Protein AF-A0A922S0T4-F1 (afdb_monomer)

Radius of gyration: 26.92 Å; Cα contacts (8 Å, |Δi|>4): 82; chains: 1; boundin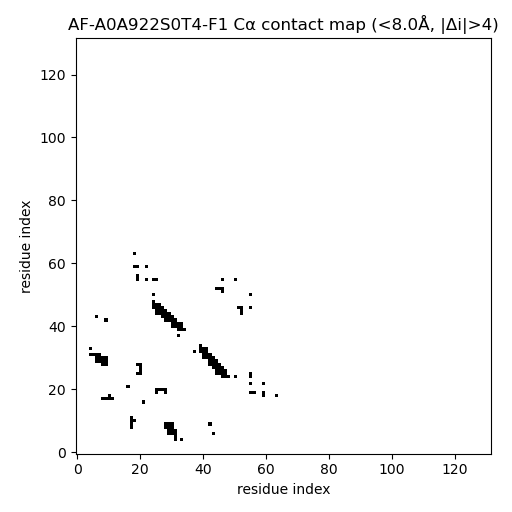g box: 43×59×72 Å

Organism: Schistosoma haematobium (NCBI:txid6185)

Structure (mmCIF, N/CA/C/O backbone):
data_AF-A0A922S0T4-F1
#
_entry.id   AF-A0A922S0T4-F1
#
loop_
_atom_site.group_PDB
_atom_site.id
_atom_site.type_symbol
_atom_site.label_atom_id
_atom_site.label_alt_id
_atom_site.label_comp_id
_atom_site.label_asym_id
_atom_site.label_entity_id
_atom_site.label_seq_id
_atom_site.pdbx_PDB_ins_code
_atom_site.Cartn_x
_atom_site.Cartn_y
_atom_site.Cartn_z
_atom_site.occupancy
_atom_site.B_iso_or_equiv
_atom_site.auth_seq_id
_atom_site.auth_comp_id
_atom_site.auth_asym_id
_atom_site.auth_atom_id
_atom_site.pdbx_PDB_model_num
ATOM 1 N N . MET A 1 1 ? -9.184 -27.443 -22.473 1.00 38.75 1 MET A N 1
ATOM 2 C CA . MET A 1 1 ? -8.526 -26.224 -22.990 1.00 38.75 1 MET A CA 1
ATOM 3 C C . MET A 1 1 ? -8.479 -25.232 -21.844 1.00 38.75 1 MET A C 1
ATOM 5 O O . MET A 1 1 ? -9.536 -24.808 -21.403 1.00 38.75 1 MET A O 1
ATOM 9 N N . ASN A 1 2 ? -7.298 -24.944 -21.297 1.00 46.47 2 ASN A N 1
ATOM 10 C CA . ASN A 1 2 ? -7.167 -23.966 -20.217 1.00 46.47 2 ASN A CA 1
ATOM 11 C C . ASN A 1 2 ? -7.174 -22.575 -20.853 1.00 46.47 2 ASN A C 1
ATOM 13 O O . ASN A 1 2 ? -6.273 -22.260 -21.630 1.00 46.47 2 ASN A O 1
ATOM 17 N N . ALA A 1 3 ? -8.208 -21.778 -20.581 1.00 49.41 3 ALA A N 1
ATOM 18 C CA . ALA A 1 3 ? -8.226 -20.374 -20.972 1.00 49.41 3 ALA A CA 1
ATOM 19 C C . ALA A 1 3 ? -6.987 -19.673 -20.376 1.00 49.41 3 ALA A C 1
ATOM 21 O O . ALA A 1 3 ? -6.609 -19.984 -19.241 1.00 49.41 3 ALA A O 1
ATOM 22 N N . PRO A 1 4 ? -6.314 -18.766 -21.107 1.00 55.72 4 PRO A N 1
ATOM 23 C CA . PRO A 1 4 ? -5.218 -18.009 -20.524 1.00 55.72 4 PRO A CA 1
ATOM 24 C C . PRO A 1 4 ? -5.769 -17.189 -19.354 1.00 55.72 4 PRO A C 1
ATOM 26 O O . PRO A 1 4 ? -6.696 -16.408 -19.538 1.00 55.72 4 PRO A O 1
ATOM 29 N N . ALA A 1 5 ? -5.208 -17.375 -18.156 1.00 56.84 5 ALA A N 1
ATOM 30 C CA . ALA A 1 5 ? -5.557 -16.568 -16.991 1.00 56.84 5 ALA A CA 1
ATOM 31 C C . ALA A 1 5 ? -5.262 -15.091 -17.301 1.00 56.84 5 ALA A C 1
ATOM 33 O O . ALA A 1 5 ? -4.090 -14.695 -17.396 1.00 56.84 5 ALA A O 1
ATOM 34 N N . SER A 1 6 ? -6.323 -14.311 -17.515 1.00 66.38 6 SER A N 1
ATOM 35 C CA . SER A 1 6 ? -6.286 -12.854 -17.587 1.00 66.38 6 SER A CA 1
ATOM 36 C C . SER A 1 6 ? -5.721 -12.299 -16.282 1.00 66.38 6 SER A C 1
ATOM 38 O O . SER A 1 6 ? -5.850 -12.904 -15.220 1.00 66.38 6 SER A O 1
ATOM 40 N N . PHE A 1 7 ? -5.007 -11.179 -16.369 1.00 65.56 7 PHE A N 1
ATOM 41 C CA . PHE A 1 7 ? -4.577 -10.463 -15.174 1.00 65.56 7 PHE A CA 1
ATOM 42 C C . PHE A 1 7 ? -5.781 -9.714 -14.616 1.00 65.56 7 PHE A C 1
ATOM 44 O O . PHE A 1 7 ? -6.390 -8.925 -15.334 1.00 65.56 7 PHE A O 1
ATOM 51 N N . GLU A 1 8 ? -6.081 -9.953 -13.350 1.00 67.56 8 GLU A N 1
ATOM 52 C CA . GLU A 1 8 ? -7.116 -9.249 -12.608 1.00 67.56 8 GLU A CA 1
ATOM 53 C C . GLU A 1 8 ? -6.555 -7.925 -12.058 1.00 67.56 8 GLU A C 1
ATOM 55 O O . GLU A 1 8 ? -5.348 -7.814 -11.816 1.00 67.56 8 GLU A O 1
ATOM 60 N N . PRO A 1 9 ? -7.375 -6.884 -11.860 1.00 60.12 9 PRO A N 1
ATOM 61 C CA . PRO A 1 9 ? -6.924 -5.623 -11.272 1.00 60.12 9 PRO A CA 1
ATOM 62 C C . PRO A 1 9 ? -6.465 -5.811 -9.812 1.00 60.12 9 PRO A C 1
ATOM 64 O O . PRO A 1 9 ? -7.192 -6.352 -8.988 1.00 60.12 9 PRO A O 1
ATOM 67 N N . PHE A 1 10 ? -5.246 -5.367 -9.481 1.00 60.19 10 PHE A N 1
ATOM 68 C CA . PHE A 1 10 ? -4.651 -5.478 -8.141 1.00 60.19 10 PHE A CA 1
ATOM 69 C C . PHE A 1 10 ? -5.324 -4.555 -7.110 1.00 60.19 10 PHE A C 1
ATOM 71 O O . PHE A 1 10 ? -5.213 -3.338 -7.226 1.00 60.19 10 PHE A O 1
ATOM 78 N N . LEU A 1 11 ? -5.899 -5.175 -6.070 1.00 49.72 11 LEU A N 1
ATOM 79 C CA . LEU A 1 11 ? -6.608 -4.587 -4.920 1.00 49.72 11 LEU A CA 1
ATOM 80 C C . LEU A 1 11 ? -7.980 -3.981 -5.263 1.00 49.72 11 LEU A C 1
ATOM 82 O O . LEU A 1 11 ? -8.092 -2.869 -5.764 1.00 49.72 11 LEU A O 1
ATOM 86 N N . LEU A 1 12 ? -9.020 -4.754 -4.939 1.00 50.75 12 LEU A N 1
ATOM 87 C CA . LEU A 1 12 ? -10.435 -4.413 -5.057 1.00 50.75 12 LEU A CA 1
ATOM 88 C C . LEU A 1 12 ? -10.903 -3.569 -3.865 1.00 50.75 12 LEU A C 1
ATOM 90 O O . LEU A 1 12 ? -10.927 -4.049 -2.733 1.00 50.75 12 LEU A O 1
ATOM 94 N N . ALA A 1 13 ? -11.406 -2.378 -4.163 1.00 41.81 13 ALA A N 1
ATOM 95 C CA . ALA A 1 13 ? -12.751 -2.019 -3.738 1.00 41.81 13 ALA A CA 1
ATOM 96 C C . ALA A 1 13 ? -13.589 -1.888 -5.019 1.00 41.81 13 ALA A C 1
ATOM 98 O O . ALA A 1 13 ? -13.150 -1.240 -5.972 1.00 41.81 13 ALA A O 1
ATOM 99 N N . ASP A 1 14 ? -14.750 -2.544 -5.081 1.00 49.12 14 ASP A N 1
ATOM 100 C CA . ASP A 1 14 ? -15.674 -2.425 -6.214 1.00 49.12 14 ASP A CA 1
ATOM 101 C C . ASP A 1 14 ? -16.007 -0.942 -6.446 1.00 49.12 14 ASP A C 1
ATOM 103 O O . ASP A 1 14 ? -16.690 -0.311 -5.642 1.00 49.12 14 ASP A O 1
ATOM 107 N N . GLY A 1 15 ? -15.493 -0.376 -7.542 1.00 52.44 15 GLY A N 1
ATOM 108 C CA . GLY A 1 15 ? -15.735 1.013 -7.941 1.00 52.44 15 GLY A CA 1
ATOM 109 C C . GLY A 1 15 ? -14.563 1.984 -7.767 1.00 52.44 15 GLY A C 1
ATOM 110 O O . GLY A 1 15 ? -14.643 3.089 -8.305 1.00 52.44 15 GLY A O 1
ATOM 111 N N . GLU A 1 16 ? -13.459 1.598 -7.118 1.00 54.38 16 GLU A N 1
ATOM 112 C CA . GLU A 1 16 ? -12.271 2.456 -6.995 1.00 54.38 16 GLU A CA 1
ATOM 113 C C . GLU A 1 16 ? -11.096 1.970 -7.851 1.00 54.38 16 GLU A C 1
ATOM 115 O O . GLU A 1 16 ? -10.823 0.780 -7.992 1.00 54.38 16 GLU A O 1
ATOM 120 N N . LYS A 1 17 ? -10.384 2.923 -8.465 1.00 56.31 17 LYS A N 1
ATOM 121 C CA . LYS A 1 17 ? -9.179 2.637 -9.252 1.00 56.31 17 LYS A CA 1
ATOM 122 C C . LYS A 1 17 ? -8.075 2.139 -8.314 1.00 56.31 17 LYS A C 1
ATOM 124 O O . LYS A 1 17 ? -7.764 2.821 -7.339 1.00 56.31 17 LYS A O 1
ATOM 129 N N . ASN A 1 18 ? -7.445 1.010 -8.658 1.00 69.12 18 ASN A N 1
ATOM 130 C CA . ASN A 1 18 ? -6.267 0.466 -7.967 1.00 69.12 18 ASN A CA 1
ATOM 131 C C . ASN A 1 18 ? -5.261 1.574 -7.615 1.00 69.12 18 ASN A C 1
ATOM 133 O O . ASN A 1 18 ? -5.025 2.451 -8.446 1.00 69.12 18 ASN A O 1
ATOM 137 N N . GLN A 1 19 ? -4.580 1.481 -6.465 1.00 76.06 19 GLN A N 1
ATOM 138 C CA . GLN A 1 19 ? -3.579 2.477 -6.039 1.00 76.06 19 GLN A CA 1
ATOM 139 C C . GLN A 1 19 ? -2.525 2.758 -7.122 1.00 76.06 19 GLN A C 1
ATOM 141 O O . GLN A 1 19 ? -2.130 3.899 -7.328 1.00 76.06 19 GLN A O 1
ATOM 146 N N . LEU A 1 20 ? -2.129 1.731 -7.883 1.00 81.31 20 LEU A N 1
ATOM 147 C CA . LEU A 1 20 ? -1.220 1.891 -9.020 1.00 81.31 20 LEU A CA 1
ATOM 148 C C . LEU A 1 20 ? -1.854 2.658 -10.192 1.00 81.31 20 LEU A C 1
ATOM 150 O O . LEU A 1 20 ? -1.173 3.431 -10.847 1.00 81.31 20 LEU A O 1
ATOM 154 N N . LEU A 1 21 ? -3.143 2.456 -10.472 1.00 83.50 21 LEU A N 1
ATOM 155 C CA . LEU A 1 21 ? -3.864 3.153 -11.546 1.00 83.50 21 LEU A CA 1
ATOM 156 C C . LEU A 1 21 ? -4.266 4.587 -11.164 1.00 83.50 21 LEU A C 1
ATOM 158 O O . LEU A 1 21 ? -4.796 5.311 -12.009 1.00 83.50 21 LEU A O 1
ATOM 162 N N . LYS A 1 22 ? -4.036 5.006 -9.911 1.00 83.88 22 LYS A N 1
ATOM 163 C CA . LYS A 1 22 ? -4.150 6.414 -9.502 1.00 83.88 22 LYS A CA 1
ATOM 164 C C . LYS A 1 22 ? -3.015 7.261 -10.091 1.00 83.88 22 LYS A C 1
ATOM 166 O O . LYS A 1 22 ? -3.215 8.449 -10.331 1.00 83.88 22 LYS A O 1
ATOM 171 N N . ASP A 1 23 ? -1.854 6.662 -10.366 1.00 84.44 23 ASP A N 1
ATOM 172 C CA . ASP A 1 23 ? -0.722 7.354 -10.980 1.00 84.44 23 ASP A CA 1
ATOM 173 C C . ASP A 1 23 ? -0.897 7.445 -12.512 1.00 84.44 23 ASP A C 1
ATOM 175 O O . ASP A 1 23 ? -0.975 6.410 -13.182 1.00 84.44 23 ASP A O 1
ATOM 179 N N .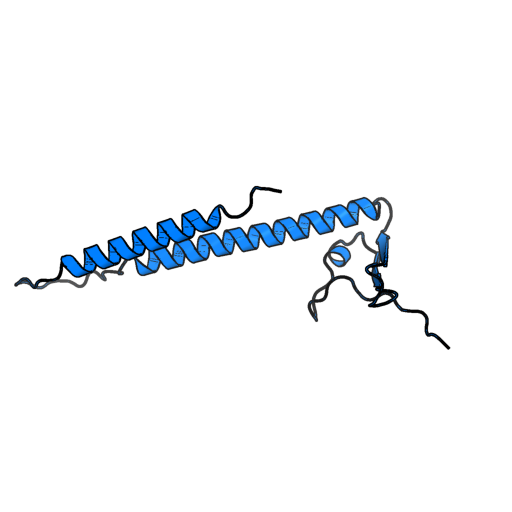 PRO A 1 24 ? -0.910 8.655 -13.111 1.00 86.56 24 PRO A N 1
ATOM 180 C CA . PRO A 1 24 ? -1.066 8.831 -14.559 1.00 86.56 24 PRO A CA 1
ATOM 181 C C . PRO A 1 24 ? 0.077 8.223 -15.387 1.00 86.56 24 PRO A C 1
ATOM 183 O O . PRO A 1 24 ? -0.053 8.069 -16.600 1.00 86.56 24 PRO A O 1
ATOM 186 N N . ARG A 1 25 ? 1.210 7.885 -14.760 1.00 87.88 25 ARG A N 1
ATOM 187 C CA . ARG A 1 25 ? 2.360 7.242 -15.410 1.00 87.88 25 ARG A CA 1
ATOM 188 C C . ARG A 1 25 ? 2.141 5.743 -15.634 1.00 87.88 25 ARG A C 1
ATOM 190 O O . ARG A 1 25 ? 2.912 5.130 -16.376 1.00 87.88 25 ARG A O 1
ATOM 197 N N . VAL A 1 26 ? 1.127 5.142 -15.006 1.00 88.25 26 VAL A N 1
ATOM 198 C CA . VAL A 1 26 ? 0.799 3.717 -15.145 1.00 88.25 26 VAL A CA 1
ATOM 199 C C . VAL A 1 26 ? -0.184 3.516 -16.287 1.00 88.25 26 VAL A C 1
ATOM 201 O O . VAL A 1 26 ? -1.299 4.024 -16.279 1.00 88.25 26 VAL A O 1
ATOM 204 N N . LEU A 1 27 ? 0.230 2.714 -17.264 1.00 87.88 27 LEU A N 1
ATOM 205 C CA . LEU A 1 27 ? -0.597 2.327 -18.407 1.00 87.88 27 LEU A CA 1
ATOM 206 C C . LEU A 1 27 ? -1.401 1.059 -18.112 1.00 87.88 27 LEU A C 1
ATOM 208 O O . LEU A 1 27 ? -2.508 0.884 -18.613 1.00 87.88 27 LEU A O 1
ATOM 212 N N . PHE A 1 28 ? -0.832 0.154 -17.313 1.00 85.50 28 PHE A N 1
ATOM 213 C CA . PHE A 1 28 ? -1.470 -1.101 -16.941 1.00 85.50 28 PHE A CA 1
ATOM 214 C C . PHE A 1 28 ? -0.949 -1.594 -15.596 1.00 85.50 28 PHE A C 1
ATOM 216 O O . PHE A 1 28 ? 0.259 -1.596 -15.360 1.00 85.50 28 PHE A O 1
ATOM 223 N N . ALA A 1 29 ? -1.842 -2.100 -14.753 1.00 85.62 29 ALA A N 1
ATOM 224 C CA . ALA A 1 29 ? -1.488 -2.804 -13.531 1.00 85.62 29 ALA A CA 1
ATOM 225 C C . ALA A 1 29 ? -2.481 -3.941 -13.284 1.00 85.62 29 ALA A C 1
ATOM 227 O O . ALA A 1 29 ? -3.688 -3.710 -13.225 1.00 85.62 29 ALA A O 1
ATOM 228 N N . GLY A 1 30 ? -1.972 -5.156 -13.100 1.00 84.31 30 GLY A N 1
ATOM 229 C CA . GLY A 1 30 ? -2.791 -6.317 -12.772 1.00 84.31 30 GLY A CA 1
ATOM 230 C C . GLY A 1 30 ? -1.988 -7.424 -12.103 1.00 84.31 30 GLY A C 1
ATOM 231 O O . GLY A 1 30 ? -0.758 -7.437 -12.151 1.00 84.31 30 GLY A O 1
ATOM 232 N N . TYR A 1 31 ? -2.679 -8.370 -11.484 1.00 85.94 31 TYR A N 1
ATOM 233 C CA . TYR A 1 31 ? -2.101 -9.531 -10.827 1.00 85.94 31 TYR A CA 1
ATOM 234 C C . TYR A 1 31 ? -2.816 -10.809 -11.255 1.00 85.94 31 TYR A C 1
ATOM 236 O O . TYR A 1 31 ? -3.940 -10.790 -11.744 1.00 85.94 31 TYR A O 1
ATOM 244 N N . LYS A 1 32 ? -2.153 -11.946 -11.084 1.00 81.50 32 LYS A N 1
ATOM 245 C CA . LYS A 1 32 ? -2.799 -13.253 -11.164 1.00 81.50 32 LYS A CA 1
ATOM 246 C C . LYS A 1 32 ? -2.213 -14.190 -10.123 1.00 81.50 32 LYS A C 1
ATOM 248 O O . LYS A 1 32 ? -0.994 -14.218 -9.927 1.00 81.50 32 LYS A O 1
ATOM 253 N N . ALA A 1 33 ? -3.078 -14.973 -9.495 1.00 84.25 33 ALA A N 1
ATOM 254 C CA . ALA A 1 33 ? -2.694 -16.124 -8.693 1.00 84.25 33 ALA A CA 1
ATOM 255 C C . ALA A 1 33 ? -2.830 -17.370 -9.590 1.00 84.25 33 ALA A C 1
ATOM 257 O O . ALA A 1 33 ? -3.953 -17.739 -9.930 1.00 84.25 33 ALA A O 1
ATOM 258 N N . PRO A 1 34 ? -1.723 -17.977 -10.059 1.00 79.88 34 PRO A N 1
ATOM 259 C CA . PRO A 1 34 ? -1.777 -19.080 -11.016 1.00 79.88 34 PRO A CA 1
ATOM 260 C C . PRO A 1 34 ? -2.479 -20.311 -10.439 1.00 79.88 34 PRO A C 1
ATOM 262 O O . PRO A 1 34 ? -3.150 -21.027 -11.180 1.00 79.88 34 PRO A O 1
ATOM 265 N N . HIS A 1 35 ? -2.351 -20.543 -9.131 1.00 77.19 35 HIS A N 1
ATOM 266 C CA . HIS A 1 35 ? -3.023 -21.639 -8.460 1.00 77.19 35 HIS A CA 1
ATOM 267 C C . HIS A 1 35 ? -3.254 -21.323 -6.972 1.00 77.19 35 HIS A C 1
ATOM 269 O O . HIS A 1 35 ? -2.328 -20.840 -6.328 1.00 77.19 35 HIS A O 1
ATOM 275 N N . PRO A 1 36 ? -4.433 -21.618 -6.389 1.00 81.31 36 PRO A N 1
ATOM 276 C CA . PRO A 1 36 ? -4.698 -21.365 -4.967 1.00 81.31 36 PRO A CA 1
ATOM 277 C C . PRO A 1 36 ? -3.798 -22.141 -3.995 1.00 81.31 36 PRO A C 1
ATOM 279 O O . PRO A 1 36 ? -3.604 -21.699 -2.868 1.00 81.31 36 PRO A O 1
ATOM 282 N N . LEU A 1 37 ? -3.255 -23.289 -4.419 1.00 86.62 37 LEU A N 1
ATOM 283 C CA . LEU A 1 37 ? -2.334 -24.101 -3.611 1.00 86.62 37 LEU A CA 1
ATOM 284 C C . LEU A 1 37 ? -0.874 -23.626 -3.705 1.00 86.62 37 LEU A C 1
ATOM 286 O O . LEU A 1 37 ? -0.026 -24.098 -2.953 1.00 86.62 37 LEU A O 1
ATOM 290 N N . GLU A 1 38 ? -0.567 -22.701 -4.617 1.00 77.56 38 GLU A N 1
ATOM 291 C CA . GLU A 1 38 ? 0.744 -22.068 -4.705 1.00 77.56 38 GLU A CA 1
ATOM 292 C C . GLU A 1 38 ? 0.672 -20.683 -4.062 1.00 77.56 38 GLU A C 1
ATOM 294 O O . GLU A 1 38 ? -0.052 -19.802 -4.522 1.00 77.56 38 GLU A O 1
ATOM 299 N N . HIS A 1 39 ? 1.480 -20.447 -3.028 1.00 80.81 39 HIS A N 1
ATOM 300 C CA . HIS A 1 39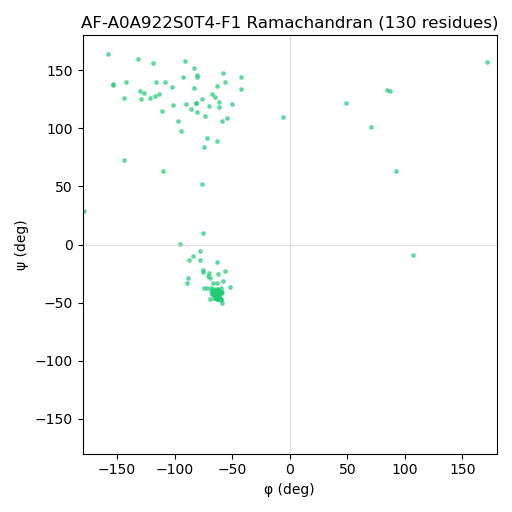 ? 1.603 -19.137 -2.380 1.00 80.81 39 HIS A CA 1
ATOM 301 C C . HIS A 1 39 ? 2.443 -18.162 -3.222 1.00 80.81 39 HIS A C 1
ATOM 303 O O . HIS A 1 39 ? 3.418 -17.576 -2.756 1.00 80.81 39 HIS A O 1
ATOM 309 N N . LYS A 1 40 ? 2.088 -18.017 -4.500 1.00 84.06 40 LYS A N 1
ATOM 310 C CA . LYS A 1 40 ? 2.752 -17.138 -5.455 1.00 84.06 40 LYS A CA 1
ATOM 311 C C . LYS A 1 40 ? 1.721 -16.281 -6.166 1.00 84.06 40 LYS A C 1
ATOM 313 O O . LYS A 1 40 ? 0.749 -16.780 -6.718 1.00 84.06 40 LYS A O 1
ATOM 318 N N . ILE A 1 41 ? 1.994 -14.986 -6.227 1.00 84.12 41 ILE A N 1
ATOM 319 C CA . ILE A 1 41 ? 1.247 -14.030 -7.039 1.00 84.12 41 ILE A CA 1
ATOM 320 C C . ILE A 1 41 ? 2.175 -13.449 -8.101 1.00 84.12 41 ILE A C 1
ATOM 322 O O . ILE A 1 41 ? 3.353 -13.199 -7.851 1.00 84.12 41 ILE A O 1
ATOM 326 N N . VAL A 1 42 ? 1.657 -13.267 -9.312 1.00 86.38 42 VAL A N 1
ATOM 327 C CA . VAL A 1 42 ? 2.388 -12.632 -10.410 1.00 86.38 42 VAL A CA 1
ATOM 328 C C . VAL A 1 42 ? 1.747 -11.286 -10.679 1.00 86.38 42 VAL A C 1
ATOM 330 O O . VAL A 1 42 ? 0.605 -11.237 -11.124 1.00 86.38 42 VAL A O 1
ATOM 333 N N . ILE A 1 43 ? 2.490 -10.210 -10.442 1.00 86.62 43 ILE A N 1
ATOM 334 C CA . ILE A 1 43 ? 2.052 -8.837 -10.696 1.00 86.62 43 ILE A CA 1
ATOM 335 C C . ILE A 1 43 ? 2.702 -8.354 -11.994 1.00 86.62 43 ILE A C 1
ATOM 337 O O . ILE A 1 43 ? 3.887 -8.590 -12.235 1.00 86.62 43 ILE A O 1
ATOM 341 N N . ARG A 1 44 ? 1.923 -7.695 -12.852 1.00 87.12 44 ARG A N 1
ATOM 342 C CA . ARG A 1 44 ? 2.394 -7.025 -14.065 1.00 87.12 44 ARG A CA 1
ATOM 343 C C . ARG A 1 44 ? 2.035 -5.554 -14.011 1.00 87.12 44 ARG A C 1
ATOM 345 O O . ARG A 1 44 ? 0.865 -5.206 -13.881 1.00 87.12 44 ARG A O 1
ATOM 352 N N . VAL A 1 45 ? 3.048 -4.717 -14.191 1.00 87.44 45 VAL A N 1
ATOM 353 C CA . VAL A 1 45 ? 2.925 -3.262 -14.243 1.00 87.44 45 VAL A CA 1
ATOM 354 C C . VAL A 1 45 ? 3.577 -2.780 -15.532 1.00 87.44 45 VAL A C 1
ATOM 356 O O . VAL A 1 45 ? 4.702 -3.172 -15.832 1.00 87.44 45 VAL A O 1
ATOM 359 N N . HIS A 1 46 ? 2.869 -1.952 -16.293 1.00 89.31 46 HIS A N 1
ATOM 360 C CA . HIS A 1 46 ? 3.416 -1.237 -17.440 1.00 89.31 46 HIS A CA 1
ATOM 361 C C . HIS A 1 46 ? 3.327 0.258 -17.162 1.00 89.31 46 HIS A C 1
ATOM 363 O O . HIS A 1 46 ? 2.256 0.769 -16.830 1.00 89.31 46 HIS A O 1
ATOM 369 N N . THR A 1 47 ? 4.450 0.949 -17.319 1.00 91.44 47 THR A N 1
ATOM 370 C CA . THR A 1 47 ? 4.568 2.396 -17.134 1.00 91.44 47 THR A CA 1
ATOM 371 C C . THR A 1 47 ? 4.994 3.071 -18.430 1.00 91.44 47 THR A C 1
ATOM 373 O O . THR A 1 47 ? 5.599 2.448 -19.305 1.00 91.44 47 THR A O 1
ATOM 376 N N . ALA A 1 48 ? 4.674 4.356 -18.554 1.00 89.19 48 ALA A N 1
ATOM 377 C CA . ALA A 1 48 ? 5.224 5.211 -19.594 1.00 89.19 48 ALA A CA 1
ATOM 378 C C . ALA A 1 48 ? 6.636 5.691 -19.209 1.00 89.19 48 ALA A C 1
ATOM 380 O O . ALA A 1 48 ? 6.920 5.976 -18.042 1.00 89.19 48 ALA A O 1
ATOM 381 N N . HIS A 1 49 ? 7.523 5.823 -20.199 1.00 85.88 49 HIS A N 1
ATOM 382 C CA . HIS A 1 49 ? 8.824 6.469 -20.004 1.00 85.88 49 HIS A CA 1
ATOM 383 C C . HIS A 1 49 ? 8.604 7.948 -19.622 1.00 85.88 49 HIS A C 1
ATOM 385 O O . HIS A 1 49 ? 7.735 8.579 -20.230 1.00 85.88 49 HIS A O 1
ATOM 391 N N . PRO A 1 50 ? 9.326 8.526 -18.636 1.00 86.94 50 PRO A N 1
ATOM 392 C CA . PRO A 1 50 ? 10.616 8.110 -18.060 1.00 86.94 50 PRO A CA 1
ATOM 393 C C . PRO A 1 50 ? 10.561 7.262 -16.775 1.00 86.94 50 PRO A C 1
ATOM 395 O O . PRO A 1 50 ? 11.611 6.918 -16.238 1.00 86.94 50 PRO A O 1
ATOM 398 N N . ALA A 1 51 ? 9.375 6.940 -16.252 1.00 86.50 51 ALA A N 1
ATOM 399 C CA . ALA A 1 51 ? 9.251 6.285 -14.950 1.00 86.50 51 ALA A CA 1
ATOM 400 C C . ALA A 1 51 ? 9.444 4.765 -15.041 1.00 86.50 51 ALA A C 1
ATOM 402 O O . ALA A 1 51 ? 8.856 4.103 -15.904 1.00 86.50 51 ALA A O 1
ATOM 403 N N . THR A 1 52 ? 10.230 4.191 -14.126 1.00 91.94 52 THR A N 1
ATOM 404 C CA . THR A 1 52 ? 10.394 2.736 -14.066 1.00 91.94 52 THR A CA 1
ATOM 405 C C . THR A 1 52 ? 9.207 2.087 -13.338 1.00 91.94 52 THR A C 1
ATOM 407 O O . THR A 1 52 ? 8.673 2.669 -12.388 1.00 91.94 52 THR A O 1
ATOM 410 N N . PRO A 1 53 ? 8.782 0.871 -13.731 1.00 89.81 53 PRO A N 1
ATOM 411 C CA . PRO A 1 53 ? 7.695 0.168 -13.049 1.00 89.81 53 PRO A CA 1
ATOM 412 C C . PRO A 1 53 ? 7.963 -0.064 -11.560 1.00 89.81 53 PRO A C 1
ATOM 414 O O . PRO A 1 53 ? 7.028 -0.072 -10.765 1.00 89.81 53 PRO A O 1
ATOM 417 N N . VAL A 1 54 ? 9.236 -0.233 -11.186 1.00 90.38 54 VAL A N 1
ATOM 418 C CA . VAL A 1 54 ? 9.656 -0.430 -9.795 1.00 90.38 54 VAL A CA 1
ATOM 419 C C . VAL A 1 54 ? 9.454 0.849 -8.989 1.00 90.38 54 VAL A C 1
ATOM 421 O O . VAL A 1 54 ? 8.862 0.792 -7.915 1.00 90.38 54 VAL A O 1
ATOM 424 N N . ASP A 1 55 ? 9.871 2.001 -9.518 1.00 91.62 55 ASP A N 1
ATOM 425 C CA . ASP A 1 55 ? 9.724 3.280 -8.814 1.00 91.62 55 ASP A CA 1
ATOM 426 C C . ASP A 1 55 ? 8.256 3.613 -8.566 1.00 91.62 55 ASP A C 1
ATOM 428 O O . ASP A 1 55 ? 7.876 4.007 -7.463 1.00 91.62 55 ASP A O 1
ATOM 432 N N . VAL A 1 56 ? 7.413 3.412 -9.581 1.00 90.31 56 VAL A N 1
ATOM 433 C CA . VAL A 1 56 ? 5.974 3.666 -9.465 1.00 90.31 56 VAL A CA 1
ATOM 434 C C . VAL A 1 56 ? 5.318 2.690 -8.491 1.00 90.31 56 VAL A C 1
ATOM 436 O O . VAL A 1 56 ? 4.475 3.092 -7.693 1.00 90.31 56 VAL A O 1
ATOM 439 N N . PHE A 1 57 ? 5.746 1.426 -8.490 1.00 89.19 57 PHE A N 1
ATOM 440 C CA . PHE A 1 57 ? 5.265 0.443 -7.527 1.00 89.19 57 PHE A CA 1
ATOM 441 C C . PHE A 1 57 ? 5.613 0.832 -6.085 1.00 89.19 57 PHE A C 1
ATOM 443 O O . PHE A 1 57 ? 4.747 0.818 -5.213 1.00 89.19 57 PHE A O 1
ATOM 450 N N . VAL A 1 58 ? 6.860 1.236 -5.836 1.00 90.69 58 VAL A N 1
ATOM 451 C CA . VAL A 1 58 ? 7.307 1.691 -4.512 1.00 90.69 58 VAL A CA 1
ATOM 452 C C . VAL A 1 58 ? 6.583 2.970 -4.093 1.00 90.69 58 VAL A C 1
ATOM 454 O O . VAL A 1 58 ? 6.209 3.096 -2.930 1.00 90.69 58 VAL A O 1
ATOM 457 N N . SER A 1 59 ? 6.359 3.904 -5.021 1.00 90.12 59 SER A N 1
ATOM 458 C CA . SER A 1 59 ? 5.575 5.116 -4.759 1.00 90.12 59 SER A CA 1
ATOM 459 C C . SER A 1 59 ? 4.158 4.766 -4.315 1.00 90.12 59 SER A C 1
ATOM 461 O O . SER A 1 59 ? 3.738 5.192 -3.246 1.00 90.12 59 SER A O 1
ATOM 463 N N . ALA A 1 60 ? 3.470 3.901 -5.064 1.00 87.81 60 ALA A N 1
ATOM 464 C CA . ALA A 1 60 ? 2.112 3.482 -4.735 1.00 87.81 60 ALA A CA 1
ATOM 465 C C . ALA A 1 60 ? 2.024 2.805 -3.354 1.00 87.81 60 ALA A C 1
ATOM 467 O O . ALA A 1 60 ? 1.061 3.026 -2.621 1.00 87.81 60 ALA A O 1
ATOM 468 N N . LEU A 1 61 ? 3.035 2.011 -2.974 1.00 89.44 61 LEU A N 1
ATOM 469 C CA . LEU A 1 61 ? 3.116 1.420 -1.634 1.00 89.44 61 LEU A CA 1
ATOM 470 C C . LEU A 1 61 ? 3.290 2.479 -0.541 1.00 89.44 61 LEU A C 1
ATOM 472 O O . LEU A 1 61 ? 2.624 2.402 0.487 1.00 89.44 61 LEU A O 1
ATOM 476 N N . LYS A 1 62 ? 4.159 3.473 -0.752 1.00 91.38 62 LYS A N 1
ATOM 477 C CA . LYS A 1 62 ? 4.348 4.578 0.200 1.00 91.38 62 LYS A CA 1
ATOM 478 C C . LYS A 1 62 ? 3.073 5.395 0.378 1.00 91.38 62 LYS A C 1
ATOM 480 O O . LYS A 1 62 ? 2.727 5.723 1.508 1.00 91.38 62 LYS A O 1
ATOM 485 N N . ASP A 1 63 ? 2.367 5.667 -0.715 1.00 90.06 63 ASP A N 1
ATOM 486 C CA . ASP A 1 63 ? 1.106 6.404 -0.685 1.00 90.06 63 ASP A CA 1
ATOM 487 C C . ASP A 1 63 ? 0.045 5.640 0.123 1.00 90.06 63 ASP A C 1
ATOM 489 O O . ASP A 1 63 ? -0.637 6.232 0.955 1.00 90.06 63 ASP A O 1
ATOM 493 N N . LEU A 1 64 ? -0.038 4.314 -0.051 1.00 89.00 64 LEU A N 1
ATOM 494 C CA . LEU A 1 64 ? -0.941 3.462 0.728 1.00 89.00 64 LEU A CA 1
ATOM 495 C C . LE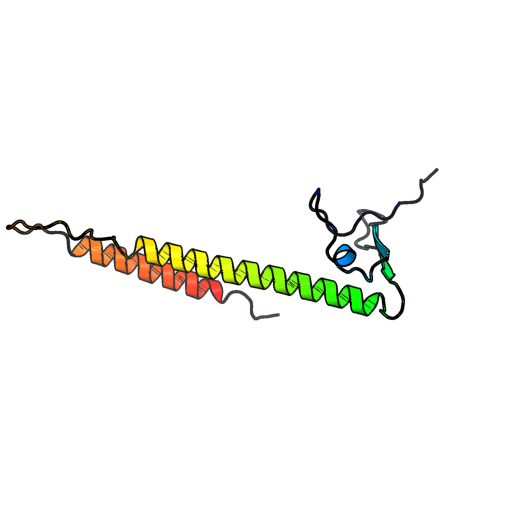U A 1 64 ? -0.596 3.467 2.224 1.00 89.00 64 LEU A C 1
ATOM 497 O O . LEU A 1 64 ? -1.487 3.574 3.064 1.00 89.00 64 LEU A O 1
ATOM 501 N N . ILE A 1 65 ? 0.692 3.365 2.567 1.00 90.75 65 ILE A N 1
ATOM 502 C CA . ILE A 1 65 ? 1.144 3.432 3.964 1.00 90.75 65 ILE A CA 1
ATOM 503 C C . ILE A 1 65 ? 0.751 4.781 4.571 1.00 90.75 65 ILE A C 1
ATOM 505 O O . ILE A 1 65 ? 0.177 4.816 5.655 1.00 90.75 65 ILE A O 1
ATOM 509 N N . SER A 1 66 ? 0.995 5.880 3.855 1.00 91.44 66 SER A N 1
ATOM 510 C CA . SER A 1 66 ? 0.637 7.223 4.315 1.00 91.44 66 SER A CA 1
ATOM 511 C C . SER A 1 66 ? -0.870 7.394 4.509 1.00 91.44 66 SER A C 1
ATOM 513 O O . SER A 1 66 ? -1.287 8.076 5.443 1.00 91.44 66 SER A O 1
ATOM 515 N N . GLU A 1 67 ? -1.689 6.806 3.638 1.00 89.38 67 GLU A N 1
ATOM 516 C CA . GLU A 1 67 ? -3.148 6.842 3.750 1.00 89.38 67 GLU A CA 1
ATOM 517 C C . GLU A 1 67 ? -3.624 6.107 5.009 1.00 89.38 67 GLU A C 1
ATOM 519 O O . GLU A 1 67 ? -4.421 6.648 5.776 1.00 89.38 67 GLU A O 1
ATOM 524 N N . ILE A 1 68 ? -3.068 4.923 5.282 1.00 89.06 68 ILE A N 1
ATOM 525 C CA . ILE A 1 68 ? -3.368 4.154 6.497 1.00 89.06 68 ILE A CA 1
ATOM 526 C C . ILE A 1 68 ? -2.920 4.915 7.748 1.00 89.06 68 ILE A C 1
ATOM 528 O O . ILE A 1 68 ? -3.699 5.030 8.692 1.00 89.06 68 ILE A O 1
ATOM 532 N N . SER A 1 69 ? -1.707 5.475 7.752 1.00 92.38 69 SER A N 1
ATOM 533 C CA . SER A 1 69 ? -1.206 6.274 8.876 1.00 92.38 69 SER A CA 1
ATOM 534 C C . SER A 1 69 ? -2.086 7.493 9.146 1.00 92.38 69 SER A C 1
ATOM 536 O O . SER A 1 69 ? -2.407 7.778 10.296 1.00 92.38 69 SER A O 1
ATOM 538 N N . ASN A 1 70 ? -2.553 8.178 8.100 1.00 91.38 70 ASN A N 1
ATOM 539 C CA . ASN A 1 70 ? -3.480 9.294 8.261 1.00 91.38 70 ASN A CA 1
ATOM 540 C C . ASN A 1 70 ? -4.814 8.829 8.871 1.00 91.38 70 ASN A C 1
ATOM 542 O O . ASN A 1 70 ? -5.303 9.441 9.815 1.00 91.38 70 ASN A O 1
ATOM 546 N N . ILE A 1 71 ? -5.391 7.720 8.393 1.00 91.31 71 ILE A N 1
ATOM 547 C CA . ILE A 1 71 ? -6.625 7.161 8.972 1.00 91.31 71 ILE A CA 1
ATOM 548 C C . ILE A 1 71 ? -6.423 6.805 10.449 1.00 91.31 71 ILE A C 1
ATOM 550 O O . ILE A 1 71 ? -7.290 7.088 11.276 1.00 91.31 71 ILE A O 1
ATOM 554 N N . GLU A 1 72 ? -5.278 6.220 10.795 1.00 88.06 72 GLU A N 1
ATOM 555 C CA . GLU A 1 72 ? -4.922 5.895 12.172 1.00 88.06 72 GLU A CA 1
ATOM 556 C C . GLU A 1 72 ? -4.884 7.151 13.055 1.00 88.06 72 GLU A C 1
ATOM 558 O O . GLU A 1 72 ? -5.499 7.180 14.123 1.00 88.06 72 GLU A O 1
ATOM 563 N N . GLU A 1 73 ? -4.221 8.214 12.600 1.00 90.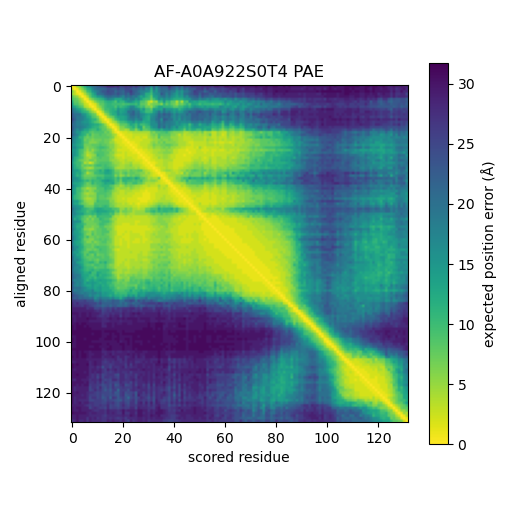50 73 GLU A N 1
ATOM 564 C CA . GLU A 1 73 ? -4.159 9.494 13.308 1.00 90.50 73 GLU A CA 1
ATOM 565 C C . GLU A 1 73 ? -5.539 10.141 13.459 1.00 90.50 73 GLU A C 1
ATOM 567 O O . GLU A 1 73 ? -5.915 10.542 14.564 1.00 90.50 73 GLU A O 1
ATOM 572 N N . GLN A 1 74 ? -6.334 10.194 12.386 1.00 88.56 74 GLN A N 1
ATOM 573 C CA . GLN A 1 74 ? -7.699 10.723 12.436 1.00 88.56 74 GLN A CA 1
ATOM 574 C C . GLN A 1 74 ? -8.563 9.933 13.421 1.00 88.56 74 GLN A C 1
ATOM 576 O O . GLN A 1 74 ? -9.308 10.519 14.207 1.00 88.56 74 GLN A O 1
ATOM 581 N N . PHE A 1 75 ? -8.435 8.605 13.436 1.00 87.19 75 PHE A N 1
ATOM 582 C CA . PHE A 1 75 ? -9.158 7.756 14.373 1.00 87.19 75 PHE A CA 1
ATOM 583 C C . PHE A 1 75 ? -8.712 7.999 15.822 1.00 87.19 75 PHE A C 1
ATOM 585 O O . PHE A 1 75 ? -9.554 8.110 16.715 1.00 87.19 75 PHE A O 1
ATOM 592 N N . ARG A 1 76 ? -7.407 8.170 16.070 1.00 82.88 76 ARG A N 1
ATOM 593 C CA . ARG A 1 76 ? -6.865 8.534 17.392 1.00 82.88 76 ARG A CA 1
ATOM 594 C C . ARG A 1 76 ? -7.417 9.871 17.883 1.00 82.88 76 ARG A C 1
ATOM 596 O O . ARG A 1 76 ? -7.870 9.957 19.025 1.00 82.88 76 ARG A O 1
ATOM 603 N N . LEU A 1 77 ? -7.425 10.893 17.028 1.00 84.75 77 LEU A N 1
ATOM 604 C CA . LEU A 1 77 ? -7.975 12.211 17.352 1.00 84.75 77 LEU A CA 1
ATOM 605 C C . LEU A 1 77 ? -9.485 12.158 17.585 1.00 84.75 77 LEU A C 1
ATOM 607 O O . LEU A 1 77 ? -9.977 12.773 18.530 1.00 84.75 77 LEU A O 1
ATOM 611 N N . PHE A 1 78 ? -10.219 11.395 16.775 1.00 81.38 78 PHE A N 1
ATOM 612 C CA . PHE A 1 78 ? -11.654 11.199 16.946 1.00 81.38 78 PHE A CA 1
ATOM 613 C C . PHE A 1 78 ? -11.982 10.535 18.288 1.00 81.38 78 PHE A C 1
ATOM 615 O O . PHE A 1 78 ? -12.837 11.027 19.024 1.00 81.38 78 PHE A O 1
ATOM 622 N N . LEU A 1 79 ? -11.272 9.462 18.653 1.00 76.88 79 LEU A N 1
ATOM 623 C CA . LEU A 1 79 ? -11.445 8.807 19.951 1.00 76.88 79 LEU A CA 1
ATOM 624 C C . LEU A 1 79 ? -11.091 9.739 21.114 1.00 76.88 79 LEU A C 1
ATOM 626 O O . LEU A 1 79 ? -11.791 9.761 22.129 1.00 76.88 79 LEU A O 1
ATOM 630 N N . PHE A 1 80 ? -10.041 10.546 20.963 1.00 76.31 80 PHE A N 1
ATOM 631 C CA . PHE A 1 80 ? -9.672 11.551 21.952 1.00 76.31 80 PHE A CA 1
ATOM 632 C C . PHE A 1 80 ? -10.759 12.626 22.105 1.00 76.31 80 PHE A C 1
ATOM 634 O O . PHE A 1 80 ? -11.188 12.915 23.220 1.00 76.31 80 PHE A O 1
ATOM 641 N N . TYR A 1 81 ? -11.279 13.162 20.999 1.00 71.62 81 TYR A N 1
ATOM 642 C CA . TYR A 1 81 ? -12.369 14.137 21.003 1.00 71.62 81 TYR A CA 1
ATOM 643 C C . TYR A 1 81 ? -13.646 13.557 21.617 1.00 71.62 81 TYR A C 1
ATOM 645 O O . TYR A 1 81 ? -14.265 14.205 22.458 1.00 71.62 81 TYR A O 1
ATOM 653 N N . LEU A 1 82 ? -14.028 12.326 21.269 1.00 71.25 82 LEU A N 1
ATOM 654 C CA . LEU A 1 82 ? -15.180 11.658 21.875 1.00 71.25 82 LEU A CA 1
ATOM 655 C C . LEU A 1 82 ? -15.002 11.522 23.396 1.00 71.25 82 LEU A C 1
ATOM 657 O O . LEU A 1 82 ? -15.927 11.809 24.153 1.00 71.25 82 LEU A O 1
ATOM 661 N N . THR A 1 83 ? -13.791 11.184 23.843 1.00 64.81 83 THR A N 1
ATOM 662 C CA . THR A 1 83 ? -13.446 11.119 25.271 1.00 64.8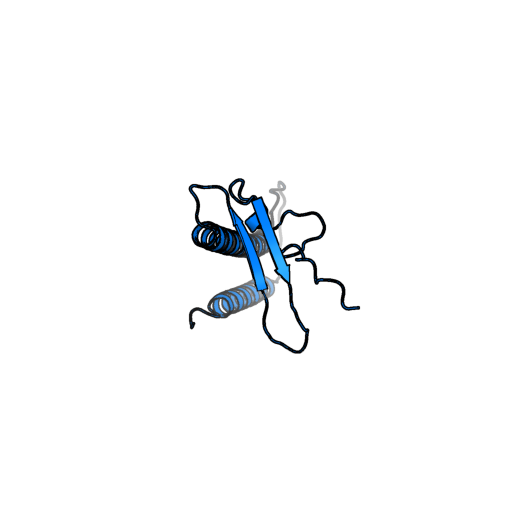1 83 THR A CA 1
ATOM 663 C C . THR A 1 83 ? -13.572 12.491 25.948 1.00 64.81 83 THR A C 1
ATOM 665 O O . THR A 1 83 ? -14.121 12.584 27.045 1.00 64.81 83 THR A O 1
ATOM 668 N N . LEU A 1 84 ? -13.139 13.575 25.292 1.00 64.88 84 LEU A N 1
ATOM 669 C CA . LEU A 1 84 ? -13.249 14.935 25.834 1.00 64.88 84 LEU A CA 1
ATOM 670 C C . LEU A 1 84 ? -14.687 15.483 25.859 1.00 64.88 84 LEU A C 1
ATOM 672 O O . LEU A 1 84 ? -15.060 16.156 26.818 1.00 64.88 84 LEU A O 1
ATOM 676 N N . ASN A 1 85 ? -15.517 15.200 24.852 1.00 59.47 85 ASN A N 1
ATOM 677 C CA . ASN A 1 85 ? -16.900 15.703 24.813 1.00 59.47 85 ASN A CA 1
ATOM 678 C C . ASN A 1 85 ? -17.838 14.955 25.762 1.00 59.47 85 ASN A C 1
ATOM 680 O O . ASN A 1 85 ? -18.829 15.522 26.206 1.00 59.47 85 ASN A O 1
ATOM 684 N N . VAL A 1 86 ? -17.512 13.714 26.129 1.00 59.72 86 VAL A N 1
ATOM 685 C CA . VAL A 1 86 ? -18.177 13.025 27.247 1.00 59.72 86 VAL A CA 1
ATOM 686 C C . VAL A 1 86 ? -17.775 13.649 28.597 1.00 59.72 86 VAL A C 1
ATOM 688 O O . VAL A 1 86 ? -18.536 13.575 29.560 1.00 59.72 86 VAL A O 1
ATOM 691 N N . PHE A 1 87 ? -16.606 14.298 28.675 1.00 49.88 87 PHE A N 1
ATOM 692 C CA . PHE A 1 87 ? -16.045 14.865 29.904 1.00 49.88 87 PHE A CA 1
ATOM 693 C C . PHE A 1 87 ? -16.475 16.314 30.201 1.00 49.88 87 PHE A C 1
ATOM 695 O O . PHE A 1 87 ? -16.554 16.682 31.373 1.00 49.88 87 PHE A O 1
ATOM 702 N N . ILE A 1 88 ? -16.785 17.137 29.189 1.00 46.78 88 ILE A N 1
ATOM 703 C CA . ILE A 1 88 ? -17.327 18.490 29.402 1.00 46.78 88 ILE A CA 1
ATOM 704 C C . ILE A 1 88 ? -18.859 18.434 29.329 1.00 46.78 88 ILE A C 1
ATOM 706 O O . ILE A 1 88 ? -19.414 18.501 28.230 1.00 46.78 88 ILE A O 1
ATOM 710 N N . PRO A 1 89 ? -19.591 18.368 30.460 1.00 50.34 89 PRO A N 1
ATOM 711 C CA . PRO A 1 89 ? -21.004 18.698 30.424 1.00 50.34 89 PRO A CA 1
ATOM 712 C C . PRO A 1 89 ? -21.098 20.156 29.979 1.00 50.34 89 PRO A C 1
ATOM 714 O O . PRO A 1 89 ? -20.580 21.047 30.654 1.00 50.34 89 PRO A O 1
ATOM 717 N N . THR A 1 90 ? -21.734 20.423 28.839 1.00 46.16 90 THR A N 1
ATOM 718 C CA . THR A 1 90 ? -22.086 21.791 28.456 1.00 46.16 90 THR A CA 1
ATOM 719 C C . THR A 1 90 ? -23.071 22.316 29.497 1.00 46.16 90 THR A C 1
ATOM 721 O O . THR A 1 90 ? -24.285 22.138 29.375 1.00 46.16 90 THR A O 1
ATOM 724 N N . THR A 1 91 ? -22.566 22.924 30.567 1.00 47.31 91 THR A N 1
ATOM 725 C CA . THR A 1 91 ? -23.393 23.648 31.521 1.00 47.31 91 THR A CA 1
ATOM 726 C C . THR A 1 91 ? -23.836 24.922 30.823 1.00 47.31 91 THR A C 1
ATOM 728 O O . THR A 1 91 ? -23.156 25.943 30.794 1.00 47.31 91 THR A O 1
ATOM 731 N N . LYS A 1 92 ? -24.997 24.831 30.173 1.00 41.25 92 LYS A N 1
ATOM 732 C CA . LYS A 1 92 ? -25.740 25.983 29.676 1.00 41.25 92 LYS A CA 1
ATOM 733 C C . LYS A 1 92 ? -25.861 26.976 30.844 1.00 41.25 92 LYS A C 1
ATOM 735 O O . LYS A 1 92 ? -26.410 26.582 31.875 1.00 41.25 92 LYS A O 1
ATOM 740 N N . PRO A 1 93 ? -25.364 28.222 30.741 1.00 47.28 93 PRO A N 1
ATOM 741 C CA . PRO A 1 93 ? -25.523 29.190 31.816 1.00 47.28 93 PRO A CA 1
ATOM 742 C C . PRO A 1 93 ? -26.977 29.672 31.807 1.00 47.28 93 PRO A C 1
ATOM 744 O O . PRO A 1 93 ? -27.321 30.661 31.165 1.00 47.28 93 PRO A O 1
ATOM 747 N N . SER A 1 94 ? -27.866 28.917 32.456 1.00 42.09 94 SER A N 1
ATOM 748 C CA . SER A 1 94 ? -29.233 29.356 32.718 1.00 42.09 94 SER A CA 1
ATOM 749 C C . SER A 1 94 ? -29.236 30.169 34.002 1.00 42.09 94 SER A C 1
ATOM 751 O O . SER A 1 94 ? -28.894 29.671 35.071 1.00 42.09 94 SER A O 1
ATOM 753 N N . SER A 1 95 ? -29.593 31.437 33.836 1.00 52.16 95 SER A N 1
ATOM 754 C CA . SER A 1 95 ? -29.804 32.447 34.866 1.00 52.16 95 SER A CA 1
ATOM 755 C C . SER A 1 95 ? -30.567 31.916 36.089 1.00 52.16 95 SER A C 1
ATOM 757 O O . SER A 1 95 ? -31.596 31.274 35.911 1.00 52.16 95 SER A O 1
ATOM 759 N N . ALA A 1 96 ? -30.045 32.260 37.275 1.00 60.38 96 ALA A N 1
ATOM 760 C CA . ALA A 1 96 ? -30.668 32.330 38.605 1.00 60.38 96 ALA A CA 1
ATOM 761 C C . ALA A 1 96 ? -31.506 31.131 39.107 1.00 60.38 96 ALA A C 1
ATOM 763 O O . ALA A 1 96 ? -32.538 30.818 38.537 1.00 60.38 96 ALA A O 1
ATOM 764 N N . GLU A 1 97 ? -31.132 30.543 40.255 1.00 39.91 97 GLU A N 1
ATOM 765 C CA . GLU A 1 97 ? -31.940 30.519 41.498 1.00 39.91 97 GLU A CA 1
ATOM 766 C C . GLU A 1 97 ? -31.319 29.583 42.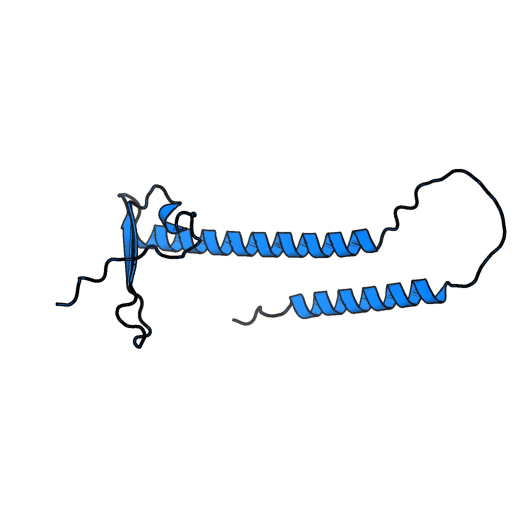567 1.00 39.91 97 GLU A C 1
ATOM 768 O O . GLU A 1 97 ? -30.459 28.749 42.303 1.00 39.91 97 GLU A O 1
ATOM 773 N N . ASN A 1 98 ? -31.680 29.849 43.817 1.00 43.59 98 ASN A N 1
ATOM 774 C CA . ASN A 1 98 ? -30.996 29.601 45.081 1.00 43.59 98 ASN A CA 1
ATOM 775 C C . ASN A 1 98 ? -31.350 28.234 45.731 1.00 43.59 98 ASN A C 1
ATOM 777 O O . ASN A 1 98 ? -32.466 27.752 45.581 1.00 43.59 98 ASN A O 1
ATOM 781 N N . LYS A 1 99 ? -30.450 27.757 46.613 1.00 49.59 99 LYS A N 1
ATOM 782 C CA . LYS A 1 99 ? -30.656 26.917 47.826 1.00 49.59 99 LYS A CA 1
ATOM 783 C C . LYS A 1 99 ? -30.701 25.366 47.777 1.00 49.59 99 LYS A C 1
ATOM 785 O O . LYS A 1 99 ? -31.514 24.727 47.124 1.00 49.59 99 LYS A O 1
ATOM 790 N N . THR A 1 100 ? -29.921 24.832 48.734 1.00 40.88 100 THR A N 1
ATOM 791 C CA . THR A 1 100 ? -29.861 23.506 49.409 1.00 40.88 100 THR A CA 1
ATOM 792 C C . THR A 1 100 ? -29.097 22.327 48.767 1.00 40.88 100 THR A C 1
ATOM 794 O O . THR A 1 100 ? -29.258 22.062 47.582 1.00 40.88 100 THR A O 1
ATOM 797 N N . PRO A 1 101 ? -28.244 21.603 49.542 1.00 61.03 101 PRO A N 1
ATOM 798 C CA . PRO A 1 101 ? -27.275 20.654 48.991 1.00 61.03 101 PRO A CA 1
ATOM 799 C C . PRO A 1 101 ? -27.833 19.223 48.917 1.00 61.03 101 PRO A C 1
ATOM 801 O O . PRO A 1 101 ? -28.486 18.777 49.864 1.00 61.03 101 PRO A O 1
ATOM 804 N N . PRO A 1 102 ? -27.477 18.438 47.883 1.00 43.56 102 PRO A N 1
ATOM 805 C CA . PRO A 1 102 ? -27.527 16.988 48.022 1.00 43.56 102 PRO A CA 1
ATOM 806 C C . PRO A 1 102 ? -26.230 16.276 47.602 1.00 43.56 102 PRO A C 1
ATOM 808 O O . PRO A 1 102 ? -25.723 16.392 46.491 1.00 43.56 102 PRO A O 1
ATOM 811 N N . LYS A 1 103 ? -25.733 15.493 48.563 1.00 40.72 103 LYS A N 1
ATOM 812 C CA . LYS A 1 103 ? -24.974 14.236 48.460 1.00 40.72 103 LYS A CA 1
ATOM 813 C C . LYS A 1 103 ? -24.836 13.657 47.035 1.00 40.72 103 LYS A C 1
ATOM 815 O O . LYS A 1 103 ? -25.797 13.096 46.529 1.00 40.72 103 LYS A O 1
ATOM 820 N N . SER A 1 104 ? -23.630 13.686 46.453 1.00 49.56 104 SER A N 1
ATOM 821 C CA . SER A 1 104 ? -23.094 12.624 45.557 1.00 49.56 104 SER A CA 1
ATOM 822 C C . SER A 1 104 ? -21.665 12.890 45.038 1.00 49.56 104 SER A C 1
ATOM 824 O O . SER A 1 104 ? -21.282 12.388 43.982 1.00 49.56 104 SER A O 1
ATOM 826 N N . GLN A 1 105 ? -20.817 13.618 45.782 1.00 46.12 105 GLN A N 1
ATOM 827 C CA . GLN A 1 105 ? -19.415 13.821 45.370 1.00 46.12 105 GLN A CA 1
ATOM 828 C C . GLN A 1 105 ? -18.646 12.502 45.135 1.00 46.12 105 GLN A C 1
ATOM 830 O O . GLN A 1 105 ? -17.697 12.487 44.359 1.00 46.12 105 GLN A O 1
ATOM 835 N N . SER A 1 106 ? -19.076 11.378 45.722 1.00 45.34 106 SER A N 1
ATOM 836 C CA . SER A 1 106 ? -18.464 10.067 45.481 1.00 45.34 106 SER A CA 1
ATOM 837 C C . SER A 1 106 ? -18.651 9.550 44.050 1.00 45.34 106 SER A C 1
ATOM 839 O O . SER A 1 106 ? -17.740 8.903 43.542 1.00 45.34 106 SER A O 1
ATOM 841 N N . SER A 1 107 ? -19.777 9.847 43.387 1.00 45.66 107 SER A N 1
ATOM 842 C CA . SER A 1 107 ? -20.106 9.318 42.052 1.00 45.66 107 SER A CA 1
ATOM 843 C C . SER A 1 107 ? -19.279 9.984 40.952 1.00 45.66 107 SER A C 1
ATOM 845 O O . SER A 1 107 ? -18.792 9.313 40.042 1.00 45.66 107 SER A O 1
ATOM 847 N N . VAL A 1 108 ? -19.025 11.289 41.082 1.00 56.97 108 VAL A N 1
ATOM 848 C CA . VAL A 1 108 ? -18.166 12.033 40.149 1.00 56.97 108 VAL A CA 1
ATOM 849 C C . VAL A 1 108 ? -16.716 11.553 40.257 1.00 56.97 108 VAL A C 1
ATOM 851 O O . VAL A 1 108 ? -16.070 11.332 39.239 1.00 56.97 108 VAL A O 1
ATOM 854 N N . VAL A 1 109 ? -16.223 11.299 41.476 1.00 55.28 109 VAL A N 1
ATOM 855 C CA . VAL A 1 109 ? -14.853 10.810 41.704 1.00 55.28 109 VAL A CA 1
ATOM 856 C C . VAL A 1 109 ? -14.669 9.378 41.200 1.00 55.28 109 VAL A C 1
ATOM 858 O O . VAL A 1 109 ? -13.650 9.091 40.582 1.00 55.28 109 VAL A O 1
ATOM 861 N N . THR A 1 110 ? -15.649 8.486 41.389 1.00 57.66 110 THR A N 1
ATOM 862 C CA . THR A 1 110 ? -15.565 7.119 40.831 1.00 57.66 110 THR A CA 1
ATOM 863 C C . THR A 1 110 ? -15.624 7.127 39.311 1.00 57.66 110 THR A C 1
ATOM 865 O O . THR A 1 110 ? -14.865 6.405 38.676 1.00 57.66 110 THR A O 1
ATOM 868 N N . THR A 1 111 ? -16.465 7.976 38.722 1.00 64.25 111 THR A N 1
ATOM 869 C CA . THR A 1 111 ? -16.543 8.132 37.263 1.00 64.25 111 THR A CA 1
ATOM 870 C C . THR A 1 111 ? -15.226 8.674 36.708 1.00 64.25 111 THR A C 1
ATOM 872 O O . THR A 1 111 ? -14.688 8.118 35.756 1.00 64.25 111 THR A O 1
ATOM 875 N N . LEU A 1 112 ? -14.638 9.682 37.359 1.00 65.69 112 LEU A N 1
ATOM 876 C CA . LEU A 1 112 ? -13.331 10.227 36.993 1.00 65.69 112 LEU A CA 1
ATOM 877 C C . LEU A 1 112 ? -12.219 9.177 37.124 1.00 65.69 112 LEU A C 1
ATOM 879 O O . LEU A 1 112 ? -11.365 9.076 36.251 1.00 65.69 112 LEU A O 1
ATOM 883 N N . PHE A 1 113 ? -12.255 8.355 38.175 1.00 64.44 113 PHE A N 1
ATOM 884 C CA . PHE A 1 113 ? -11.281 7.288 38.404 1.00 64.44 113 PHE A CA 1
ATOM 885 C C . PHE A 1 113 ? -11.395 6.171 37.359 1.00 64.44 113 PHE A C 1
ATOM 887 O O . PHE A 1 113 ? -10.383 5.733 36.818 1.00 64.44 113 PHE A O 1
ATOM 894 N N . ILE A 1 114 ? -12.618 5.759 37.006 1.00 69.00 114 ILE A N 1
ATOM 895 C CA . ILE A 1 114 ? -12.865 4.785 35.934 1.00 69.00 114 ILE A CA 1
ATOM 896 C C . ILE A 1 114 ? -12.405 5.353 34.587 1.00 69.00 114 ILE A C 1
ATOM 898 O O . ILE A 1 114 ? -11.760 4.634 33.834 1.00 69.00 114 ILE A O 1
ATOM 902 N N . ILE A 1 115 ? -12.647 6.637 34.303 1.00 69.81 115 ILE A N 1
ATOM 903 C CA . ILE A 1 115 ? -12.203 7.301 33.065 1.00 69.81 115 ILE A CA 1
ATOM 904 C C . ILE A 1 115 ? -10.676 7.415 33.000 1.00 69.81 115 ILE A C 1
ATOM 906 O O . ILE A 1 115 ? -10.095 7.138 31.952 1.00 69.81 115 ILE A O 1
ATOM 910 N N . VAL A 1 116 ? -10.004 7.772 34.098 1.00 71.56 116 VAL A N 1
ATOM 911 C CA . VAL A 1 116 ? -8.533 7.826 34.165 1.00 71.56 116 VAL A CA 1
ATOM 912 C C . VAL A 1 116 ? -7.937 6.436 33.952 1.00 71.56 116 VAL A C 1
ATOM 914 O O . VAL A 1 116 ? -7.007 6.290 33.164 1.00 71.56 116 VAL A O 1
ATOM 917 N N . ILE A 1 117 ? -8.513 5.401 34.570 1.00 70.56 117 ILE A N 1
ATOM 918 C CA . ILE A 1 117 ? -8.100 4.007 34.367 1.00 70.56 117 ILE A CA 1
ATOM 919 C C . ILE A 1 117 ? -8.352 3.562 32.921 1.00 70.56 117 ILE A C 1
ATOM 921 O O . ILE A 1 117 ? -7.468 2.972 32.309 1.00 70.56 117 ILE A O 1
ATOM 925 N N . PHE A 1 118 ? -9.504 3.889 32.332 1.00 72.25 118 PHE A N 1
ATOM 926 C CA . PHE A 1 118 ? -9.815 3.539 30.943 1.00 72.25 118 PHE A CA 1
ATOM 927 C C . PHE A 1 118 ? -8.884 4.262 29.957 1.00 72.25 118 PHE A C 1
ATOM 929 O O . PHE A 1 118 ? -8.375 3.645 29.027 1.00 72.25 118 PHE A O 1
ATOM 936 N N . THR A 1 119 ? -8.567 5.534 30.209 1.00 69.56 119 THR A N 1
ATOM 937 C CA . THR A 1 119 ? -7.624 6.326 29.401 1.00 69.56 119 THR A CA 1
ATOM 938 C C . THR A 1 119 ? -6.194 5.792 29.531 1.00 69.56 119 THR A C 1
ATOM 940 O O . THR A 1 119 ? -5.507 5.650 28.524 1.00 69.56 119 THR A O 1
ATOM 943 N N . LEU A 1 120 ? -5.755 5.417 30.740 1.00 69.56 120 LEU A N 1
ATOM 944 C CA . LEU A 1 120 ? -4.455 4.775 30.976 1.00 69.56 120 LEU A CA 1
ATOM 945 C C . LEU A 1 120 ? -4.357 3.399 30.300 1.00 69.56 120 LEU A C 1
ATOM 947 O O . LEU A 1 120 ? -3.314 3.074 29.739 1.00 69.56 120 LEU A O 1
ATOM 951 N N . ILE A 1 121 ? -5.436 2.609 30.294 1.00 67.56 121 ILE A N 1
ATOM 952 C CA . ILE A 1 121 ? -5.495 1.309 29.603 1.00 67.56 121 ILE A CA 1
ATOM 953 C C . ILE A 1 121 ? -5.413 1.490 28.083 1.00 67.56 121 ILE A C 1
ATOM 955 O O . ILE A 1 121 ? -4.693 0.746 27.416 1.00 67.56 121 ILE A O 1
ATOM 959 N N . ILE A 1 122 ? -6.114 2.483 27.529 1.00 68.38 122 ILE A N 1
ATOM 960 C CA . ILE A 1 122 ? -6.063 2.799 26.097 1.00 68.38 122 ILE A CA 1
ATOM 961 C C . ILE A 1 122 ? -4.669 3.307 25.705 1.00 68.38 122 ILE A C 1
ATOM 963 O O . ILE A 1 122 ? -4.091 2.788 24.754 1.00 68.38 122 ILE A O 1
ATOM 967 N N . LEU A 1 123 ? -4.071 4.225 26.474 1.00 65.69 123 LEU A N 1
ATOM 968 C CA . LEU A 1 123 ? -2.693 4.690 26.260 1.00 65.69 123 LEU A CA 1
ATOM 969 C C . LEU A 1 123 ? -1.673 3.543 26.357 1.00 65.69 123 LEU A C 1
ATOM 971 O O . LEU A 1 123 ? -0.782 3.446 25.520 1.00 65.69 123 LEU A O 1
ATOM 975 N N . SER A 1 124 ? -1.839 2.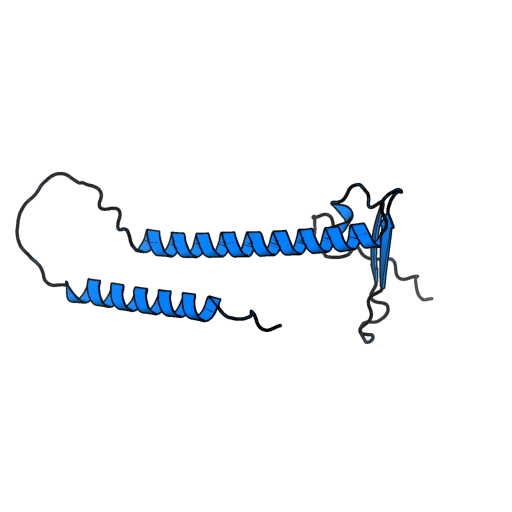626 27.316 1.00 63.69 124 SER A N 1
ATOM 976 C CA . SER A 1 124 ? -0.955 1.464 27.476 1.00 63.69 124 SER A CA 1
ATOM 977 C C . SER A 1 124 ? -1.091 0.433 26.351 1.00 63.69 124 SER A C 1
ATOM 979 O O . SER A 1 124 ? -0.120 -0.264 26.064 1.00 63.69 124 SER A O 1
ATOM 981 N N . LYS A 1 125 ? -2.264 0.304 25.716 1.00 60.00 125 LYS A N 1
ATOM 982 C CA . LYS A 1 125 ? -2.473 -0.603 24.571 1.00 60.00 125 LYS A CA 1
ATOM 983 C C . LYS A 1 125 ? -2.140 0.018 23.218 1.00 60.00 125 LYS A C 1
ATOM 985 O O . LYS A 1 125 ? -2.007 -0.710 22.243 1.00 60.00 125 LYS A O 1
ATOM 990 N N . ILE A 1 126 ? -1.968 1.333 23.159 1.00 57.25 126 ILE A N 1
ATOM 991 C CA . ILE A 1 126 ? -1.531 2.048 21.959 1.00 57.25 126 ILE A CA 1
ATOM 992 C C . ILE A 1 126 ? -0.027 1.863 21.690 1.00 57.25 126 ILE A C 1
ATOM 994 O O . ILE A 1 126 ? 0.378 1.949 20.536 1.00 57.25 126 ILE A O 1
ATOM 998 N N . SER A 1 127 ? 0.785 1.517 22.696 1.00 51.66 127 SER A N 1
ATOM 999 C CA . SER A 1 127 ? 2.195 1.121 22.503 1.00 51.66 127 SER A CA 1
ATOM 1000 C C . SER A 1 127 ? 2.378 -0.295 21.938 1.00 51.66 127 SER A C 1
ATOM 1002 O O . SER A 1 127 ? 3.495 -0.808 21.924 1.00 51.66 127 SER A O 1
ATOM 1004 N N . PHE A 1 128 ? 1.313 -0.959 21.482 1.00 51.53 128 PHE A N 1
ATOM 1005 C CA . PHE A 1 128 ? 1.450 -2.267 20.857 1.00 51.53 128 PHE A CA 1
ATOM 1006 C C . PHE A 1 128 ? 2.055 -2.107 19.456 1.00 51.53 128 PHE A C 1
ATOM 1008 O O . PHE A 1 128 ? 1.388 -1.642 18.537 1.00 51.53 128 PHE A O 1
ATOM 1015 N N . SER A 1 129 ? 3.302 -2.562 19.322 1.00 45.75 129 SER A N 1
ATOM 1016 C CA . SER A 1 129 ? 4.020 -2.819 18.068 1.00 45.75 129 SER A CA 1
ATOM 1017 C C . SER A 1 129 ? 4.878 -1.682 17.493 1.00 45.75 129 SER A C 1
ATOM 1019 O O . SER A 1 129 ? 4.702 -1.275 16.350 1.00 45.75 129 SER A O 1
ATOM 1021 N N . THR A 1 130 ? 5.914 -1.275 18.230 1.00 45.66 130 THR A N 1
ATOM 1022 C CA . THR A 1 130 ? 7.219 -0.961 17.612 1.00 45.66 130 THR A CA 1
ATOM 1023 C C . THR A 1 130 ? 8.229 -2.027 18.027 1.00 45.66 130 THR A C 1
ATOM 1025 O O . THR A 1 130 ? 9.164 -1.740 18.760 1.00 45.66 130 THR A O 1
ATOM 1028 N N . ASP A 1 131 ? 7.990 -3.269 17.623 1.00 47.69 131 ASP A N 1
ATOM 1029 C CA . ASP A 1 131 ? 8.991 -4.338 17.643 1.00 47.69 131 ASP A CA 1
ATOM 1030 C C . ASP A 1 131 ? 8.744 -5.211 16.412 1.00 47.69 131 ASP A C 1
ATOM 1032 O O . ASP A 1 131 ? 8.154 -6.277 16.532 1.00 47.69 131 ASP A O 1
ATOM 1036 N N . TYR A 1 132 ? 9.097 -4.684 15.235 1.00 43.56 132 TYR A N 1
ATOM 1037 C CA . TYR A 1 132 ? 9.577 -5.385 14.034 1.00 43.56 132 TYR A CA 1
ATOM 1038 C C . TYR A 1 132 ? 10.213 -4.361 13.091 1.00 43.56 132 TYR A C 1
ATOM 1040 O O . TYR A 1 132 ? 9.603 -3.284 12.898 1.00 43.56 132 TYR A O 1
#

Foldseek 3Di:
DDDPDDFAQPDDDDPDHQLLRVDPQWPDWGKDDPDPVDPDIDIDTDGDPPDDRVNSVVVSVVVVVVVVVVVVVVVVVVVVVVLVVVVDDPPDPDDDDDDDDDDDPVVVVVVVVVSVVVVVVVVVCVPPDPPD

pLDDT: mean 70.12, std 17.21, range [38.75, 92.38]

Secondary structure (DSSP, 8-state):
-----PPBPSS--TTS--GGGGSTTEEEEEEE-S-TTS---EEEEEE-TTS-HHHHHHHHHHHHHHHHHHHHHHHHHHHHHHHHHHH-----------------HHHHHHHHHHHHHHHHHHHHHHT-----

Mean predicted aligned error: 16.22 Å

Solvent-accessible surface ar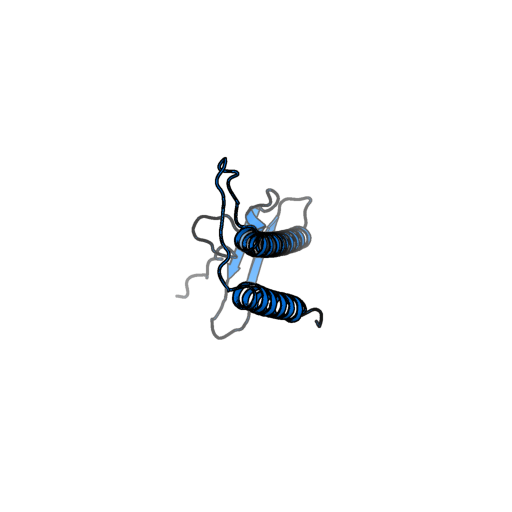ea (backbone atoms only — not comparable to full-atom values): 8297 Å² total; per-residue (Å²): 133,84,75,81,84,66,67,43,71,52,68,83,52,97,90,56,77,27,66,58,63,68,41,88,54,42,76,42,64,25,27,38,64,89,40,94,90,47,100,53,74,50,76,49,66,42,48,43,87,93,54,51,52,65,59,53,50,54,48,35,52,52,52,51,50,51,51,52,53,48,52,52,50,53,50,52,51,49,55,49,49,54,56,50,60,74,68,53,76,82,74,72,89,71,80,86,88,85,88,86,89,78,95,55,73,66,58,59,51,51,51,51,48,52,49,51,50,52,51,52,52,51,58,64,58,66,69,70,76,90,82,129

InterPro domains:
  IPR009025 DNA-directed RNA polymerase, RBP11-like dimerisation domain [PF13656] (18-74)
  IPR022905 DNA-directed RNA polymerase subunit Rpo11-like [MF_00261] (4-75)
  IPR036603 RNA polymerase, RBP11-like subunit [G3DSA:3.30.1360.10] (17-78)
  IPR036603 RNA polymerase, RBP11-like subunit [SSF55257] (17-76)

Nearest PDB structures (foldseek):
  8qsz-assembly1_K  TM=9.214E-01  e=7.837E-05  Schizosaccharomyces pombe
  8xmc-assembly1_K  TM=8.316E-01  e=1.423E-04  Arabidopsis thaliana
  7ae1-assembly1_K  TM=8.842E-01  e=4.173E-03  Homo sapiens
  7vba-assembly1_K  TM=8.758E-01  e=5.090E-03  Homo sapiens
  6rqt-assembly1_K  TM=9.102E-01  e=6.209E-03  Saccharomyces cerevisiae

Sequence (132 aa):
MNAPASFEPFLLADGEKNQLLKDPRVLFAGYKAPHPLEHKIVIRVHTAHPATPVDVFVSALKDLISEISNIEEQFRLFLFYLTLNVFIPTTKPSSAENKTPPKSQSSVVTTLFIIVIFTLIILSKISFSTDY